Protein AF-A0A343TFM5-F1 (afdb_monomer)

Solvent-accessible surface area (backbone atoms only — not comparable to full-atom values): 5153 Å² total; per-residue (Å²): 106,69,69,58,53,52,50,51,50,54,48,47,54,52,58,62,50,46,58,62,51,52,53,52,48,49,63,72,78,37,55,83,87,49,32,64,57,53,50,48,54,52,49,44,47,56,53,58,58,42,52,51,52,58,55,51,52,50,52,38,54,73,78,57,41,71,69,57,46,54,50,54,52,46,52,52,52,48,52,53,49,52,50,54,51,50,54,56,59,73,77,106

Foldseek 3Di:
DVVVVVVVVVVVVVVVVVVVVQLVVLVVPDDPVCSVVSVVVVCCCCPVVVVVLVVVLVVCVVPHHPVVSVVVVVVVVVVVVVVVVVVVVVVD

Sequence (92 aa):
MVPFLAIALCLGVALFTIQPLQQATVASYSSPETRGLSFGYTYLAIFGIGALGAGLAGTVLTYADVNVLFVVLAVIAILGSVLAFGVRQIGR

Radius of gyration: 16.2 Å; Cα contacts (8 Å, |Δi|>4): 16; chains: 1; bounding box: 42×23×46 Å

Secondary structure (DSSP, 8-state):
-HHHHHHHHHHHHHHHHHHHHHHHHHHHHS-HHHHHHHHHHHHIIIIIITTHHHHHHHHHHHHS-HHHHHHHHHHHHHHHHHHHHHHHHHT-

Structure (mmCIF, N/CA/C/O backbone):
data_AF-A0A343TFM5-F1
#
_entry.id   AF-A0A343TFM5-F1
#
loop_
_atom_site.group_PDB
_atom_site.id
_atom_site.type_symbol
_atom_site.label_atom_id
_atom_site.label_alt_id
_atom_site.label_comp_id
_atom_site.label_asym_id
_atom_site.label_entity_id
_atom_site.label_seq_id
_atom_site.pdbx_PDB_ins_code
_atom_site.Cartn_x
_atom_site.Cartn_y
_atom_site.Cartn_z
_atom_site.occupancy
_atom_site.B_iso_or_equiv
_atom_site.auth_seq_id
_atom_site.auth_comp_id
_atom_site.auth_asym_id
_atom_site.auth_atom_id
_atom_site.pdbx_PDB_model_num
ATOM 1 N N . MET A 1 1 ? 5.761 5.351 -23.415 1.00 80.25 1 MET A N 1
ATOM 2 C CA . MET A 1 1 ? 5.631 6.545 -22.543 1.00 80.25 1 MET A CA 1
ATOM 3 C C . MET A 1 1 ? 4.177 6.852 -22.195 1.00 80.25 1 MET A C 1
ATOM 5 O O . MET A 1 1 ? 3.854 6.797 -21.021 1.00 80.25 1 MET A O 1
ATOM 9 N N . VAL A 1 2 ? 3.282 7.081 -23.163 1.00 94.31 2 VAL A N 1
ATOM 10 C CA . VAL A 1 2 ? 1.838 7.307 -22.904 1.00 94.31 2 VAL A CA 1
ATOM 11 C C . VAL A 1 2 ? 1.175 6.260 -21.983 1.00 94.31 2 VAL A C 1
ATOM 13 O O 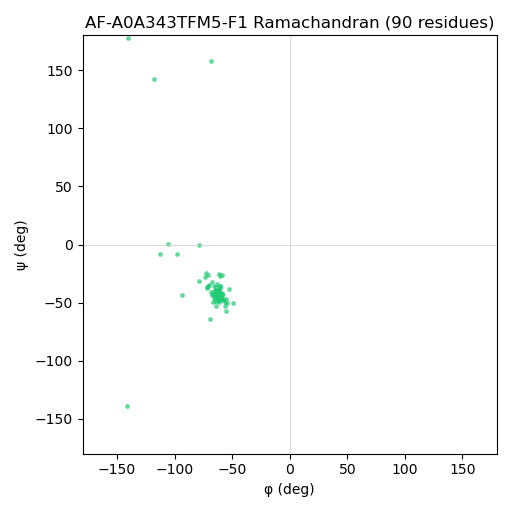. VAL A 1 2 ? 0.578 6.670 -20.991 1.00 94.31 2 VAL A O 1
ATOM 16 N N . PRO A 1 3 ? 1.304 4.933 -22.211 1.00 90.56 3 PRO A N 1
ATOM 17 C CA . PRO A 1 3 ? 0.675 3.942 -21.328 1.00 90.56 3 PRO A CA 1
ATOM 18 C C . PRO A 1 3 ? 1.232 3.984 -19.900 1.00 90.56 3 PRO A C 1
ATOM 20 O O . PRO A 1 3 ? 0.485 3.848 -18.940 1.00 90.56 3 PRO A O 1
ATOM 23 N N . PHE A 1 4 ? 2.533 4.239 -19.756 1.00 87.75 4 PHE A N 1
ATOM 24 C CA . PHE A 1 4 ? 3.173 4.392 -18.452 1.00 87.75 4 PHE A CA 1
ATOM 25 C C . PHE A 1 4 ? 2.614 5.598 -17.689 1.00 87.75 4 PHE A C 1
ATOM 27 O O . PHE A 1 4 ? 2.272 5.469 -16.520 1.00 87.75 4 PHE A O 1
ATOM 34 N N . LEU A 1 5 ? 2.457 6.747 -18.355 1.00 95.50 5 LEU A N 1
ATOM 35 C CA . LEU A 1 5 ? 1.879 7.945 -17.740 1.00 95.50 5 LEU A CA 1
ATOM 36 C C . LEU A 1 5 ? 0.422 7.731 -17.322 1.00 95.50 5 LEU A C 1
ATOM 38 O O . LEU A 1 5 ? 0.040 8.152 -16.235 1.00 95.50 5 LEU A O 1
ATOM 42 N N . ALA A 1 6 ? -0.375 7.049 -18.147 1.00 95.38 6 ALA A N 1
ATOM 43 C CA . ALA A 1 6 ? -1.756 6.720 -17.804 1.00 95.38 6 ALA A CA 1
ATOM 44 C C . ALA A 1 6 ? -1.829 5.822 -16.558 1.00 95.38 6 ALA A C 1
ATOM 46 O O . ALA A 1 6 ? -2.568 6.124 -15.625 1.00 95.38 6 ALA A O 1
ATOM 47 N N . ILE A 1 7 ? -1.010 4.764 -16.501 1.00 92.06 7 ILE A N 1
ATOM 48 C CA . ILE A 1 7 ? -0.946 3.863 -15.341 1.00 92.06 7 ILE A CA 1
ATOM 49 C C . ILE A 1 7 ? -0.450 4.608 -14.099 1.00 92.06 7 ILE A C 1
ATOM 51 O O . ILE A 1 7 ? -1.035 4.457 -13.030 1.00 92.06 7 ILE A O 1
ATOM 55 N N . ALA A 1 8 ? 0.585 5.440 -14.227 1.00 92.19 8 ALA A N 1
ATOM 56 C CA . ALA A 1 8 ? 1.106 6.243 -13.125 1.00 92.19 8 ALA A CA 1
ATOM 57 C C . ALA A 1 8 ? 0.058 7.232 -12.592 1.00 92.19 8 ALA A C 1
ATOM 59 O O . ALA A 1 8 ? -0.061 7.400 -11.381 1.00 92.19 8 ALA A O 1
A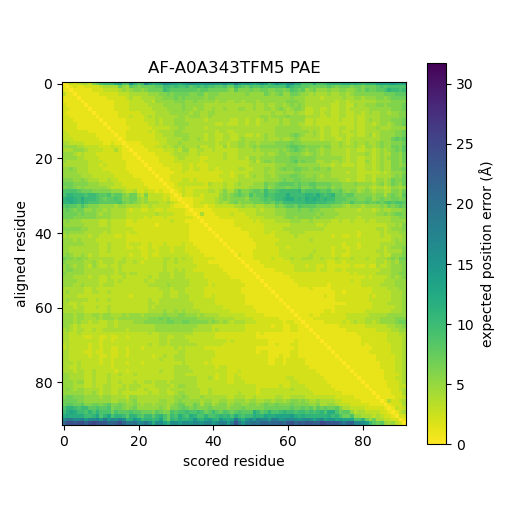TOM 60 N N . LEU A 1 9 ? -0.741 7.840 -13.475 1.00 95.62 9 LEU A N 1
ATOM 61 C CA . LEU A 1 9 ? -1.843 8.716 -13.086 1.00 95.62 9 LEU A CA 1
ATOM 62 C C . LEU A 1 9 ? -2.928 7.939 -12.332 1.00 95.62 9 LEU A C 1
ATOM 64 O O . LEU A 1 9 ? -3.339 8.363 -11.254 1.00 95.62 9 LEU A O 1
ATOM 68 N N . CYS A 1 10 ? -3.359 6.789 -12.857 1.00 94.06 10 CYS A N 1
ATOM 69 C CA . CYS A 1 10 ? -4.327 5.923 -12.183 1.00 94.06 10 CYS A CA 1
ATOM 70 C C . CYS A 1 10 ? -3.821 5.473 -10.808 1.00 94.06 10 CYS A C 1
ATOM 72 O O . CYS A 1 10 ? -4.569 5.520 -9.832 1.00 94.06 10 CYS A O 1
ATOM 74 N N . LEU A 1 11 ? -2.546 5.085 -10.721 1.00 91.06 11 LEU A N 1
ATOM 75 C CA . LEU A 1 11 ? -1.907 4.706 -9.467 1.00 91.06 11 LEU A CA 1
ATOM 76 C C . LEU A 1 11 ? -1.870 5.884 -8.490 1.00 91.06 11 LEU A C 1
ATOM 78 O O . LEU A 1 11 ? -2.224 5.713 -7.329 1.00 91.06 11 LEU A O 1
ATOM 82 N N . GLY A 1 12 ? -1.506 7.081 -8.955 1.00 92.75 12 GLY A N 1
ATOM 83 C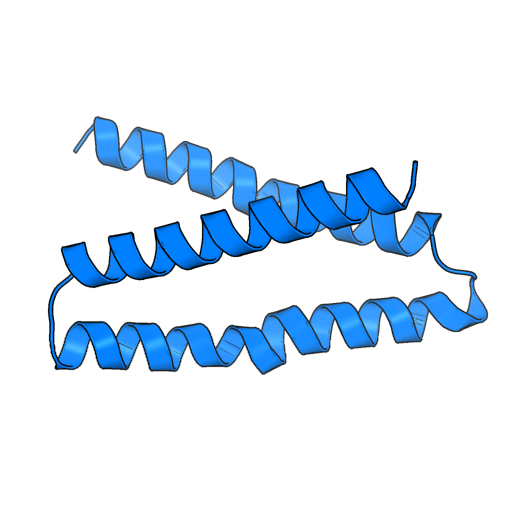 CA . GLY A 1 12 ? -1.538 8.301 -8.154 1.00 92.75 12 GLY A CA 1
ATOM 84 C C . GLY A 1 12 ? -2.930 8.562 -7.582 1.00 92.75 12 GLY A C 1
ATOM 85 O O . GLY A 1 12 ? -3.083 8.667 -6.368 1.00 92.75 12 GLY A O 1
ATOM 86 N N . VAL A 1 13 ? -3.961 8.577 -8.430 1.00 94.25 13 VAL A N 1
ATOM 87 C CA . VAL A 1 13 ? -5.355 8.752 -7.989 1.00 94.25 13 VAL A CA 1
ATOM 88 C C . VAL A 1 13 ? -5.733 7.707 -6.938 1.00 94.25 13 VAL A C 1
ATOM 90 O O . VAL A 1 13 ? -6.271 8.067 -5.892 1.00 94.25 13 VAL A O 1
ATOM 93 N N . ALA A 1 14 ? -5.412 6.432 -7.165 1.00 90.31 14 ALA A N 1
ATOM 94 C CA . ALA A 1 14 ? -5.716 5.363 -6.219 1.00 90.31 14 ALA A CA 1
ATOM 95 C C . ALA A 1 14 ? -5.012 5.571 -4.866 1.00 90.31 14 ALA A C 1
ATOM 97 O O . ALA A 1 14 ? -5.668 5.548 -3.825 1.00 90.31 14 ALA A O 1
ATOM 98 N N . LEU A 1 15 ? -3.702 5.838 -4.874 1.00 88.94 15 LEU A N 1
ATOM 99 C CA . LEU A 1 15 ? -2.897 6.027 -3.664 1.00 88.94 15 LEU A CA 1
ATOM 100 C C . LEU A 1 15 ? -3.361 7.232 -2.841 1.00 88.94 15 LEU A C 1
ATOM 102 O O . LEU A 1 15 ? -3.516 7.124 -1.626 1.00 88.94 15 LEU A O 1
ATOM 106 N N . PHE A 1 16 ? -3.647 8.361 -3.488 1.00 89.81 16 PHE A N 1
ATOM 107 C CA . PHE A 1 16 ? -4.117 9.556 -2.785 1.00 89.81 16 PHE A CA 1
ATOM 108 C C . PHE A 1 16 ? -5.565 9.430 -2.294 1.00 89.81 16 PHE A C 1
ATOM 110 O O . PHE A 1 16 ? -5.923 10.062 -1.303 1.00 89.81 16 PHE A O 1
ATOM 117 N N . THR A 1 17 ? -6.385 8.582 -2.923 1.00 92.19 17 THR A N 1
ATOM 118 C CA . THR A 1 17 ? -7.755 8.296 -2.461 1.00 92.19 17 THR A CA 1
ATOM 119 C C . THR A 1 17 ? -7.776 7.410 -1.212 1.00 92.19 17 THR A C 1
ATOM 121 O O . THR A 1 17 ? -8.693 7.513 -0.397 1.00 92.19 17 THR A O 1
ATOM 124 N N . ILE A 1 18 ? -6.764 6.561 -1.011 1.00 88.38 18 ILE A N 1
ATOM 125 C CA . ILE A 1 18 ? -6.672 5.700 0.177 1.00 88.38 18 ILE A CA 1
ATOM 126 C C . ILE A 1 18 ? -6.595 6.539 1.460 1.00 88.38 18 ILE A C 1
ATOM 128 O O . ILE A 1 18 ? -7.255 6.203 2.442 1.00 88.38 18 ILE A O 1
ATOM 132 N N . GLN A 1 19 ? -5.872 7.661 1.434 1.00 88.25 19 GLN A N 1
ATOM 133 C CA . GLN A 1 19 ? -5.669 8.514 2.605 1.00 88.25 19 GLN A CA 1
ATOM 134 C C . GLN A 1 19 ? -6.992 8.973 3.266 1.00 88.25 19 GLN A C 1
ATOM 136 O O . GLN A 1 19 ? -7.187 8.678 4.446 1.00 88.25 19 GLN A O 1
ATOM 141 N N . PRO A 1 20 ? -7.940 9.646 2.577 1.00 91.44 20 PRO A N 1
ATOM 142 C CA . PRO A 1 20 ? -9.210 10.045 3.191 1.00 91.44 20 PRO A CA 1
ATOM 143 C C . PRO A 1 20 ? -10.095 8.852 3.575 1.00 91.44 20 PRO A C 1
ATOM 145 O O . PRO A 1 20 ? -10.757 8.893 4.613 1.00 91.44 20 PRO A O 1
ATOM 148 N N . LEU A 1 21 ? -10.091 7.774 2.783 1.00 91.00 21 LEU A N 1
ATOM 149 C CA . LEU A 1 21 ? -10.892 6.579 3.067 1.00 91.00 21 LEU A CA 1
ATOM 150 C C . LEU A 1 21 ? -10.444 5.878 4.353 1.00 91.00 21 LEU A C 1
ATOM 152 O O . LEU A 1 21 ? -11.288 5.445 5.140 1.00 91.00 21 LEU A O 1
ATOM 156 N N . GLN A 1 22 ? -9.135 5.795 4.598 1.00 89.81 22 GLN A N 1
ATOM 157 C CA . GLN A 1 22 ? -8.589 5.232 5.833 1.00 89.81 22 GLN A CA 1
ATOM 158 C C . GLN A 1 22 ? -9.035 6.037 7.055 1.00 89.81 22 GLN A C 1
ATOM 160 O O . GLN A 1 22 ? -9.533 5.447 8.016 1.00 89.81 22 GLN A O 1
ATOM 165 N N . GLN A 1 23 ? -8.953 7.371 6.993 1.00 91.12 23 GLN A N 1
ATOM 166 C CA . GLN A 1 23 ? -9.393 8.222 8.103 1.00 91.12 23 GLN A CA 1
ATOM 167 C C . GLN A 1 23 ? -10.888 8.063 8.388 1.00 91.12 23 GLN A C 1
ATOM 169 O O . GLN A 1 23 ? -11.282 7.904 9.545 1.00 91.12 23 GLN A O 1
ATOM 174 N N . ALA A 1 24 ? -11.719 8.047 7.342 1.00 93.06 24 ALA A N 1
ATOM 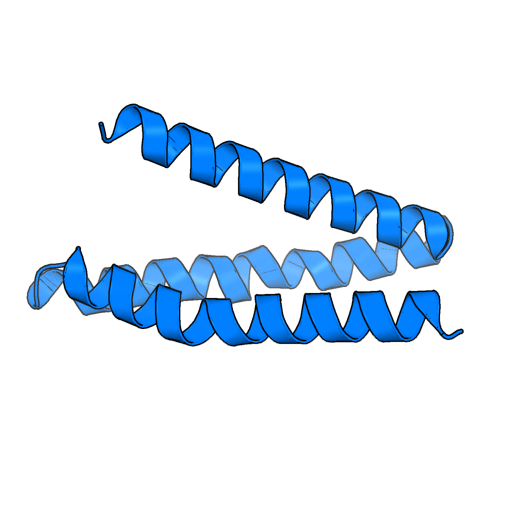175 C CA . ALA A 1 24 ? -13.159 7.847 7.477 1.00 93.06 24 ALA A CA 1
ATOM 176 C C . ALA A 1 24 ? -13.503 6.464 8.055 1.00 93.06 24 ALA A C 1
ATOM 178 O O . ALA A 1 24 ? -14.377 6.350 8.915 1.00 93.06 24 ALA A O 1
ATOM 179 N N . THR A 1 25 ? -12.791 5.419 7.625 1.00 91.19 25 THR A N 1
ATOM 180 C CA . THR A 1 25 ? -12.995 4.044 8.100 1.00 91.19 25 THR A CA 1
ATOM 181 C C . THR A 1 25 ? -12.670 3.938 9.585 1.00 91.19 25 THR A C 1
ATOM 183 O O . THR A 1 25 ? -13.522 3.534 10.371 1.00 91.19 25 THR A O 1
ATOM 186 N N . VAL A 1 26 ? -11.482 4.374 10.007 1.00 90.88 26 VAL A N 1
ATOM 187 C CA . VAL A 1 26 ? -11.107 4.325 11.427 1.00 90.88 26 VAL A CA 1
ATOM 188 C C . VAL A 1 26 ? -12.088 5.132 12.274 1.00 90.88 26 VAL A C 1
ATOM 190 O O . VAL A 1 26 ? -12.538 4.647 13.309 1.00 90.88 26 VAL A O 1
ATOM 193 N N . ALA A 1 27 ? -12.488 6.324 11.825 1.00 89.81 27 ALA A N 1
ATOM 194 C CA . ALA A 1 27 ? -13.455 7.144 12.550 1.00 89.81 27 ALA A CA 1
ATOM 195 C C . ALA A 1 27 ? -14.823 6.456 12.721 1.00 89.81 27 ALA A C 1
ATOM 197 O O . ALA A 1 27 ? -15.428 6.586 13.785 1.00 89.81 27 ALA A O 1
ATOM 198 N N . SER A 1 28 ? -15.275 5.715 11.704 1.00 92.38 28 SER A N 1
ATOM 199 C CA . SER A 1 28 ? -16.585 5.047 11.683 1.00 92.38 28 SER A CA 1
ATOM 200 C C . SER A 1 28 ? -16.621 3.743 12.483 1.00 92.38 28 SER A C 1
ATOM 202 O O . SER A 1 28 ? -17.663 3.403 13.034 1.00 92.38 28 SER A O 1
ATOM 204 N N . TYR A 1 29 ? -15.503 3.012 12.553 1.00 89.19 29 TYR A N 1
ATOM 205 C CA . TYR A 1 29 ? -15.444 1.674 13.160 1.00 89.19 29 TYR A CA 1
ATOM 206 C C . TYR A 1 29 ? -14.768 1.626 14.542 1.00 89.19 29 TYR A C 1
ATOM 208 O O . TYR A 1 29 ? -14.673 0.552 15.131 1.00 89.19 29 TYR A O 1
ATOM 216 N N . SER A 1 30 ? -14.312 2.759 15.087 1.00 91.12 30 SER A N 1
ATOM 217 C CA . SER A 1 30 ? -13.710 2.833 16.428 1.00 91.12 30 SER A CA 1
ATOM 218 C C . SER A 1 30 ? -14.503 3.733 17.377 1.00 91.12 30 SER A C 1
ATOM 220 O O . SER A 1 30 ? -15.005 4.799 16.993 1.00 91.12 30 SER A O 1
ATOM 222 N N . SER A 1 31 ? -14.579 3.326 18.649 1.00 92.06 31 SER A N 1
ATOM 223 C CA . SER A 1 31 ? -15.101 4.181 19.719 1.00 92.06 31 SER A CA 1
ATOM 224 C C . SER A 1 31 ? -14.138 5.346 19.987 1.00 92.06 31 SER A C 1
ATOM 226 O O . SER A 1 31 ? -12.947 5.231 19.688 1.00 92.06 31 SER A O 1
ATOM 228 N N . PRO A 1 32 ? -14.594 6.462 20.584 1.00 88.88 32 PRO A N 1
ATOM 229 C CA . PRO A 1 32 ? -13.714 7.590 20.895 1.00 88.88 32 PRO A CA 1
ATOM 230 C C . PRO A 1 32 ? -12.459 7.196 21.693 1.00 88.88 32 PRO A C 1
ATOM 232 O O . PRO A 1 32 ? -11.372 7.688 21.403 1.00 88.88 32 PRO A O 1
ATOM 235 N N . GLU A 1 33 ? -12.598 6.260 22.633 1.00 92.25 33 GLU A N 1
ATOM 236 C CA . GLU A 1 33 ? -11.524 5.773 23.511 1.00 92.25 33 GLU A CA 1
ATOM 237 C C . GLU A 1 33 ? -10.479 4.925 22.764 1.00 92.25 33 GLU A C 1
ATOM 239 O O . GLU A 1 33 ? -9.288 4.988 23.060 1.00 92.25 33 GLU A O 1
ATOM 244 N N . THR A 1 34 ? -10.903 4.151 21.759 1.00 93.00 34 THR A N 1
ATOM 245 C CA . THR A 1 34 ? -10.035 3.222 21.005 1.00 93.00 34 THR A CA 1
ATOM 246 C C . THR A 1 34 ? -9.540 3.795 19.676 1.00 93.00 34 THR A C 1
ATOM 248 O O . THR A 1 34 ? -8.657 3.223 19.029 1.00 93.00 34 THR A O 1
ATOM 251 N N . ARG A 1 35 ? -10.062 4.954 19.265 1.00 91.44 35 ARG A N 1
ATOM 252 C CA . ARG A 1 35 ? -9.729 5.611 17.996 1.00 91.44 35 ARG A CA 1
ATOM 253 C C . ARG A 1 35 ? -8.258 5.993 17.889 1.00 91.44 35 ARG A C 1
ATOM 255 O O . ARG A 1 35 ? -7.648 5.771 16.846 1.00 91.44 35 ARG A O 1
ATOM 262 N N . GLY A 1 36 ? -7.676 6.517 18.969 1.00 92.44 36 GLY A N 1
ATOM 263 C CA . GLY A 1 36 ? -6.251 6.859 19.014 1.00 92.44 36 GLY A CA 1
ATOM 264 C C . GLY A 1 36 ? -5.358 5.638 18.779 1.00 92.44 36 GLY A C 1
ATOM 265 O O . GLY A 1 36 ? -4.453 5.687 17.948 1.00 92.44 36 GLY A O 1
ATOM 266 N N . LEU A 1 37 ? -5.670 4.514 19.433 1.00 94.56 37 LEU A N 1
ATOM 267 C CA . LEU A 1 37 ? -4.968 3.241 19.231 1.00 94.56 37 LEU A CA 1
ATOM 268 C C . LEU A 1 37 ? -5.166 2.697 17.811 1.00 94.56 37 LEU A C 1
ATOM 270 O O . LEU A 1 37 ? -4.213 2.227 17.200 1.00 94.56 37 LEU A O 1
ATOM 274 N N . SER A 1 38 ? -6.374 2.817 17.258 1.00 93.88 38 SER A N 1
ATOM 275 C CA . SER A 1 38 ? -6.681 2.383 15.889 1.00 93.88 38 SER A CA 1
ATOM 276 C C . SER A 1 38 ? -5.846 3.141 14.850 1.00 93.88 38 SER A C 1
ATOM 278 O O . SER A 1 38 ? -5.261 2.529 13.953 1.00 93.88 38 SER A O 1
ATOM 280 N N . PHE A 1 39 ? -5.710 4.464 15.000 1.00 92.12 39 PHE A N 1
ATOM 281 C CA . PHE A 1 39 ? -4.780 5.246 14.181 1.00 92.12 39 PHE A CA 1
ATOM 282 C C . PHE A 1 39 ? -3.324 4.857 14.435 1.00 92.12 39 PHE A C 1
ATOM 284 O O . PHE A 1 39 ? -2.568 4.706 13.479 1.00 92.12 39 PHE A O 1
ATOM 291 N N . GLY A 1 40 ? -2.941 4.636 15.695 1.00 94.00 40 GLY A N 1
ATOM 292 C CA . GLY A 1 40 ? -1.603 4.181 16.070 1.00 94.00 40 GLY A CA 1
ATOM 293 C C . GLY A 1 40 ? -1.192 2.896 15.347 1.00 94.00 40 GLY A C 1
ATOM 294 O O . GLY A 1 40 ? -0.145 2.868 14.705 1.00 94.00 40 GLY A O 1
ATOM 295 N N . TYR A 1 41 ? -2.035 1.859 15.367 1.00 94.25 41 TYR A N 1
ATOM 296 C CA . TYR A 1 41 ? -1.776 0.609 14.644 1.00 94.25 41 TYR A CA 1
ATOM 297 C C . TYR A 1 41 ? -1.763 0.799 13.125 1.00 94.25 41 TYR A C 1
ATOM 299 O O . TYR A 1 41 ? -0.908 0.229 12.446 1.00 94.25 41 TYR A O 1
ATOM 307 N N . THR A 1 42 ? -2.658 1.634 12.592 1.00 92.31 42 THR A N 1
ATOM 308 C CA . THR A 1 42 ? -2.693 1.950 11.156 1.00 92.31 42 THR A CA 1
ATOM 309 C C . THR A 1 42 ? -1.379 2.595 10.707 1.00 92.31 42 THR A C 1
ATOM 311 O 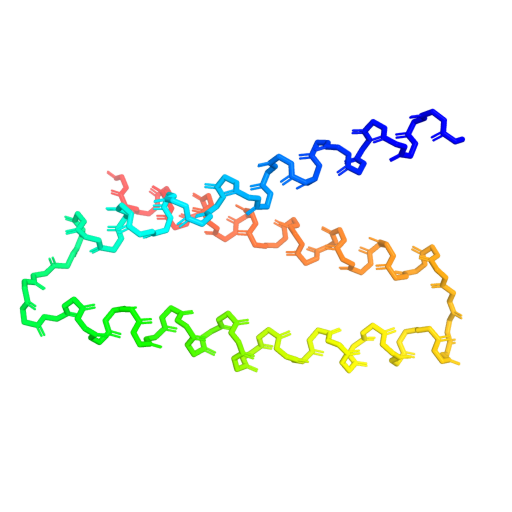O . THR A 1 42 ? -0.769 2.150 9.736 1.00 92.31 42 THR A O 1
ATOM 314 N N . TYR A 1 43 ? -0.886 3.596 11.438 1.00 91.81 43 TYR A N 1
ATOM 315 C CA . TYR A 1 43 ? 0.374 4.264 11.113 1.00 91.81 43 TYR A CA 1
ATOM 316 C C . TYR A 1 43 ? 1.601 3.392 11.376 1.00 91.81 43 TYR A C 1
ATOM 318 O O . TYR A 1 43 ? 2.542 3.437 10.586 1.00 91.81 43 TYR A O 1
ATOM 326 N N . LEU A 1 44 ? 1.590 2.563 12.425 1.00 95.62 44 LEU A N 1
ATOM 327 C CA . LEU A 1 44 ? 2.650 1.583 12.666 1.00 95.62 44 LEU A CA 1
ATOM 328 C C . LEU A 1 44 ? 2.785 0.615 11.483 1.00 95.62 44 LEU A C 1
ATOM 330 O O . LEU A 1 44 ? 3.899 0.332 11.046 1.00 95.62 44 LEU A O 1
ATOM 334 N N . ALA A 1 45 ? 1.668 0.141 10.929 1.00 93.19 45 ALA A N 1
ATOM 335 C CA . ALA A 1 45 ? 1.687 -0.710 9.747 1.00 93.19 45 ALA A CA 1
ATOM 336 C C . ALA A 1 45 ? 2.187 0.050 8.503 1.00 93.19 45 ALA A C 1
ATOM 338 O O . ALA A 1 45 ? 3.102 -0.418 7.829 1.00 93.19 45 ALA A O 1
ATOM 339 N N . ILE A 1 46 ? 1.639 1.236 8.214 1.00 92.31 46 ILE A N 1
ATOM 340 C CA . ILE A 1 46 ? 1.975 1.998 6.997 1.00 92.31 46 ILE A CA 1
ATOM 341 C C . ILE A 1 46 ? 3.428 2.475 7.000 1.00 92.31 46 ILE A C 1
ATOM 343 O O . ILE A 1 46 ? 4.112 2.340 5.992 1.00 92.31 46 ILE A O 1
ATOM 347 N N . PHE A 1 47 ? 3.911 3.033 8.108 1.00 92.19 47 PHE A N 1
ATOM 348 C CA . PHE A 1 47 ? 5.258 3.598 8.167 1.00 92.19 47 PHE A CA 1
ATOM 349 C C . PHE A 1 47 ? 6.285 2.602 8.690 1.00 92.19 47 PHE A C 1
ATOM 351 O O . PHE A 1 47 ? 7.361 2.495 8.116 1.00 92.19 47 PHE A O 1
ATOM 358 N N . GLY A 1 48 ? 5.966 1.856 9.748 1.00 95.06 48 GLY A N 1
ATOM 359 C CA . GLY A 1 48 ? 6.889 0.886 10.337 1.00 95.06 48 GLY A CA 1
ATOM 360 C C . GLY A 1 48 ? 7.115 -0.305 9.412 1.00 95.06 48 GLY A C 1
ATOM 361 O O . GLY A 1 48 ? 8.219 -0.501 8.910 1.00 95.06 48 GLY A O 1
ATOM 362 N N . ILE A 1 49 ? 6.061 -1.080 9.136 1.00 95.38 49 ILE A N 1
ATOM 363 C CA . ILE A 1 49 ? 6.167 -2.231 8.223 1.00 95.38 49 ILE A CA 1
ATOM 364 C C . ILE A 1 49 ? 6.404 -1.747 6.789 1.00 95.38 49 ILE A C 1
ATOM 366 O O . ILE A 1 49 ? 7.245 -2.303 6.087 1.00 95.38 49 ILE A O 1
ATOM 370 N N . GLY A 1 50 ? 5.727 -0.679 6.357 1.00 93.62 50 GLY A N 1
ATOM 371 C CA . GLY A 1 50 ? 5.912 -0.141 5.007 1.00 93.62 50 GLY A CA 1
ATOM 372 C C . GLY A 1 50 ? 7.332 0.352 4.710 1.00 93.62 50 GLY A C 1
ATOM 373 O O . GLY A 1 50 ? 7.755 0.270 3.557 1.00 93.62 50 GLY A O 1
ATOM 374 N N . ALA A 1 51 ? 8.123 0.756 5.713 1.00 95.94 51 ALA A N 1
ATOM 375 C CA . ALA A 1 51 ? 9.534 1.102 5.511 1.00 95.94 51 ALA A CA 1
ATOM 376 C C . ALA A 1 51 ? 10.371 -0.069 4.962 1.00 95.94 51 ALA A C 1
ATOM 378 O O . ALA A 1 51 ? 11.331 0.162 4.222 1.00 95.94 51 ALA A O 1
ATOM 379 N N . LEU A 1 52 ? 9.983 -1.323 5.236 1.00 96.81 52 LEU A N 1
ATOM 380 C CA . LEU A 1 52 ? 10.625 -2.505 4.646 1.00 96.81 52 LEU A CA 1
ATOM 381 C C . LEU A 1 52 ? 10.549 -2.497 3.113 1.00 96.81 52 LEU A C 1
ATOM 383 O O . LEU A 1 52 ? 11.426 -3.052 2.454 1.00 96.81 52 LEU A O 1
ATOM 387 N N . GLY A 1 53 ? 9.545 -1.827 2.537 1.00 96.00 53 GLY A N 1
ATOM 388 C CA . GLY A 1 53 ? 9.385 -1.678 1.093 1.00 96.00 53 GLY A CA 1
ATOM 389 C C . GLY A 1 53 ? 10.563 -0.967 0.425 1.00 96.00 53 GLY A C 1
ATOM 390 O O . GLY A 1 53 ? 10.955 -1.358 -0.672 1.00 96.00 53 GLY A O 1
ATOM 391 N N . ALA A 1 54 ? 11.181 0.018 1.086 1.00 96.12 54 ALA A N 1
ATOM 392 C CA . ALA A 1 54 ? 12.358 0.703 0.549 1.00 96.12 54 ALA A CA 1
ATOM 393 C C . ALA A 1 54 ? 13.575 -0.234 0.485 1.00 96.12 54 ALA A C 1
ATOM 395 O O . ALA A 1 54 ? 14.266 -0.283 -0.533 1.00 96.12 54 ALA A O 1
ATOM 396 N N . GLY A 1 55 ? 13.792 -1.021 1.545 1.00 97.94 55 GLY A N 1
ATOM 397 C CA . GLY A 1 55 ? 14.833 -2.049 1.582 1.00 97.94 55 GLY A CA 1
ATOM 398 C C . GLY A 1 55 ? 14.604 -3.123 0.521 1.00 97.94 55 GLY A C 1
ATOM 399 O O . GLY A 1 55 ? 15.507 -3.408 -0.257 1.00 97.94 55 GLY A O 1
ATOM 400 N N . LEU A 1 56 ? 13.376 -3.641 0.423 1.00 98.12 56 LEU A N 1
ATOM 401 C CA . LEU A 1 56 ? 12.978 -4.611 -0.598 1.00 98.12 56 LEU A CA 1
ATOM 402 C C . LEU A 1 56 ? 13.231 -4.079 -2.014 1.00 98.12 56 LEU A C 1
ATOM 404 O O . LEU A 1 56 ? 13.855 -4.766 -2.818 1.00 98.12 56 LEU A O 1
ATOM 408 N N . ALA A 1 57 ? 12.781 -2.859 -2.314 1.00 98.00 57 ALA A N 1
ATOM 409 C CA . ALA A 1 57 ? 12.971 -2.249 -3.625 1.00 98.00 57 ALA A CA 1
ATOM 410 C C . ALA A 1 57 ? 14.459 -2.071 -3.953 1.00 98.00 57 ALA A C 1
ATOM 412 O O . ALA A 1 57 ? 14.892 -2.430 -5.046 1.00 98.00 57 ALA A O 1
ATOM 413 N N . GLY A 1 58 ? 15.248 -1.589 -2.988 1.00 98.19 58 GLY A N 1
ATOM 414 C CA . GLY A 1 58 ? 16.698 -1.479 -3.120 1.00 98.19 58 GLY A CA 1
ATOM 415 C C . GLY A 1 58 ? 17.361 -2.833 -3.372 1.00 98.19 58 GLY A C 1
ATOM 416 O O . GLY A 1 58 ? 18.144 -2.961 -4.304 1.00 98.19 58 GLY A O 1
ATOM 417 N N . THR A 1 59 ? 17.015 -3.871 -2.606 1.00 98.56 59 THR A N 1
ATOM 418 C CA . THR A 1 59 ? 17.540 -5.231 -2.798 1.00 98.56 59 THR A CA 1
ATOM 419 C C . THR A 1 59 ? 17.200 -5.783 -4.179 1.00 98.56 59 THR A C 1
ATOM 421 O O . THR A 1 59 ? 18.085 -6.306 -4.852 1.00 98.56 59 THR A O 1
ATOM 424 N N . VAL A 1 60 ? 15.951 -5.642 -4.632 1.00 98.62 60 VAL A N 1
ATOM 425 C CA . VAL A 1 60 ? 15.546 -6.102 -5.967 1.00 98.62 60 VAL A CA 1
ATOM 426 C C . VAL A 1 60 ? 16.333 -5.370 -7.051 1.00 98.62 60 VAL A C 1
ATOM 428 O O . VAL A 1 60 ? 16.834 -6.016 -7.961 1.00 98.62 60 VAL A O 1
ATOM 431 N N . LEU A 1 61 ? 16.513 -4.054 -6.943 1.00 98.12 61 LEU A N 1
ATOM 432 C CA . LEU A 1 61 ? 17.283 -3.287 -7.928 1.00 98.12 61 LEU A CA 1
ATOM 433 C C . LEU A 1 61 ? 18.793 -3.561 -7.874 1.00 98.12 61 LEU A C 1
ATOM 435 O O . LEU A 1 61 ? 19.466 -3.405 -8.887 1.00 98.12 61 LEU A O 1
ATOM 439 N N . THR A 1 62 ? 19.330 -3.980 -6.726 1.00 98.56 62 THR A N 1
ATOM 440 C CA . THR A 1 62 ? 20.740 -4.378 -6.591 1.00 98.56 62 THR A CA 1
ATOM 441 C C . THR A 1 62 ? 21.032 -5.714 -7.277 1.00 98.56 62 THR A C 1
ATOM 443 O O . THR A 1 62 ? 22.113 -5.882 -7.835 1.00 98.56 62 THR A O 1
ATOM 446 N N . TYR A 1 63 ? 20.099 -6.671 -7.224 1.00 98.38 63 TYR A N 1
ATOM 447 C CA . TYR A 1 63 ? 20.334 -8.050 -7.684 1.00 98.38 63 TYR A CA 1
ATOM 448 C C . TYR A 1 63 ? 19.537 -8.459 -8.932 1.00 98.38 63 TYR A C 1
ATOM 450 O O . TYR A 1 63 ? 19.767 -9.541 -9.470 1.00 98.38 63 TYR A O 1
ATOM 458 N N . ALA A 1 64 ? 18.602 -7.629 -9.388 1.00 97.81 64 ALA A N 1
ATOM 459 C CA . ALA A 1 64 ? 17.755 -7.872 -10.551 1.00 97.81 64 ALA A CA 1
ATOM 460 C C . ALA A 1 64 ? 17.556 -6.569 -11.351 1.00 97.81 64 ALA A C 1
ATOM 462 O O . ALA A 1 64 ? 18.504 -5.814 -11.557 1.00 97.81 64 ALA A O 1
ATOM 463 N N . ASP A 1 65 ? 16.340 -6.309 -11.837 1.00 97.31 65 ASP A N 1
ATOM 464 C CA . ASP A 1 65 ? 16.031 -5.156 -12.677 1.00 97.31 65 ASP A CA 1
ATOM 465 C C . ASP A 1 65 ? 14.670 -4.514 -12.348 1.00 97.31 65 ASP A C 1
ATOM 467 O O . ASP A 1 65 ? 13.902 -4.959 -11.488 1.00 97.31 65 ASP A O 1
ATOM 471 N N . VAL A 1 66 ? 14.375 -3.424 -13.057 1.00 96.50 66 VAL A N 1
ATOM 472 C CA . VAL A 1 66 ? 13.162 -2.618 -12.882 1.00 96.50 66 VAL A CA 1
ATOM 473 C C . VAL A 1 66 ? 11.884 -3.404 -13.202 1.00 96.50 66 VAL A C 1
ATOM 475 O O . VAL A 1 66 ? 10.869 -3.193 -12.539 1.00 96.50 66 VAL A O 1
ATOM 478 N N . ASN A 1 67 ? 11.901 -4.324 -14.172 1.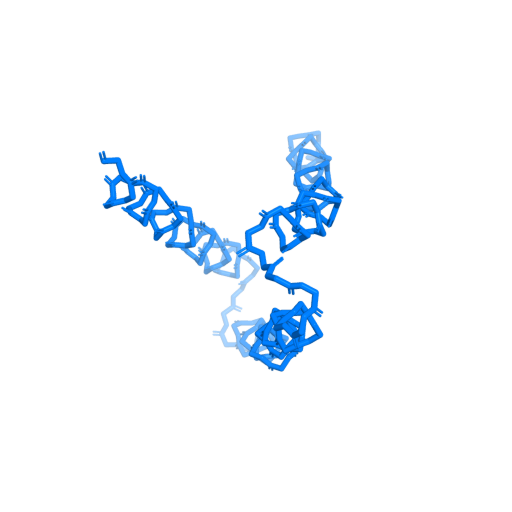00 96.69 67 ASN A N 1
ATOM 479 C CA . ASN A 1 67 ? 10.721 -5.130 -14.498 1.00 96.69 67 ASN A CA 1
ATOM 480 C C . ASN A 1 67 ? 10.382 -6.069 -13.339 1.00 96.69 67 ASN A C 1
ATOM 482 O O . ASN A 1 67 ? 9.215 -6.177 -12.958 1.00 96.69 67 ASN A O 1
ATOM 486 N N . VAL A 1 68 ? 11.400 -6.693 -12.738 1.00 98.12 68 VAL A N 1
ATOM 487 C CA . VAL A 1 68 ? 11.223 -7.540 -11.550 1.00 98.12 68 VAL A CA 1
ATOM 488 C C . VAL A 1 68 ? 10.647 -6.727 -10.391 1.00 98.12 68 VAL A C 1
ATOM 490 O O . VAL A 1 68 ? 9.706 -7.183 -9.744 1.00 98.12 68 VAL A O 1
ATOM 493 N N . LEU A 1 69 ? 11.127 -5.499 -10.169 1.00 97.69 69 LEU A N 1
ATOM 494 C CA . LEU A 1 69 ? 10.564 -4.610 -9.149 1.00 97.69 69 LEU A CA 1
ATOM 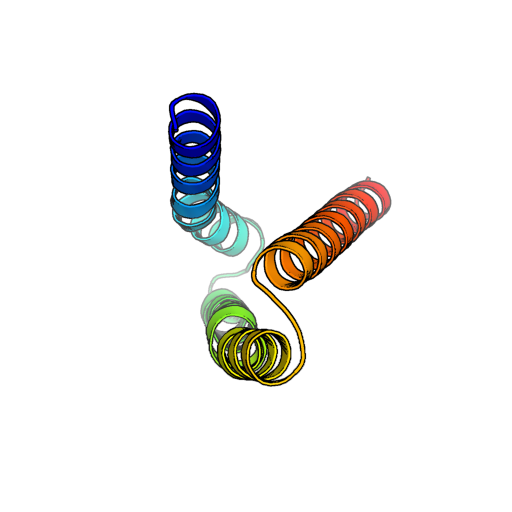495 C C . LEU A 1 69 ? 9.066 -4.352 -9.371 1.00 97.69 69 LEU A C 1
ATOM 497 O O . LEU A 1 69 ? 8.279 -4.489 -8.434 1.00 97.69 69 LEU A O 1
ATOM 501 N N . PHE A 1 70 ? 8.651 -4.019 -10.596 1.00 94.88 70 PHE A N 1
ATOM 502 C CA . PHE A 1 70 ? 7.233 -3.798 -10.897 1.00 94.88 70 PHE A CA 1
ATOM 503 C C . PHE A 1 70 ? 6.381 -5.049 -10.664 1.00 94.88 70 PHE A C 1
ATOM 505 O O . PH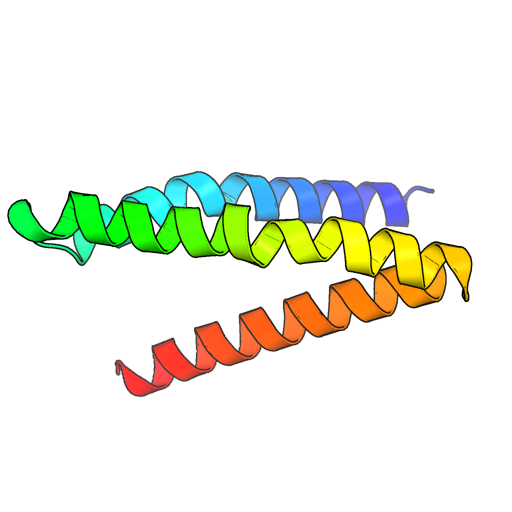E A 1 70 ? 5.277 -4.931 -10.134 1.00 94.88 70 PHE A O 1
ATOM 512 N N . VAL A 1 71 ? 6.888 -6.242 -10.995 1.00 97.31 71 VAL A N 1
ATOM 513 C CA . VAL A 1 71 ? 6.189 -7.507 -10.714 1.00 97.31 71 VAL A CA 1
ATOM 514 C C . VAL A 1 71 ? 6.063 -7.742 -9.209 1.00 97.31 71 VAL A C 1
ATOM 516 O O . VAL A 1 71 ? 4.975 -8.068 -8.740 1.00 97.31 71 VAL A O 1
ATOM 519 N N . VAL A 1 72 ? 7.129 -7.525 -8.433 1.00 97.81 72 VAL A N 1
ATOM 520 C CA . VAL A 1 72 ? 7.100 -7.653 -6.966 1.00 97.81 72 VAL A CA 1
ATOM 521 C C . VAL A 1 72 ? 6.056 -6.715 -6.356 1.00 97.81 72 VAL A C 1
ATOM 523 O O . VAL A 1 72 ? 5.218 -7.152 -5.565 1.00 97.81 72 VAL A O 1
ATOM 526 N N . LEU A 1 73 ? 6.048 -5.442 -6.760 1.00 94.75 73 LEU A N 1
ATOM 527 C CA . LEU A 1 73 ? 5.062 -4.465 -6.291 1.00 94.75 73 LEU A CA 1
ATOM 528 C C . LEU A 1 73 ? 3.631 -4.848 -6.702 1.00 94.75 73 LEU A C 1
ATOM 530 O O . LEU A 1 73 ? 2.711 -4.728 -5.892 1.00 94.75 73 LEU A O 1
ATOM 534 N N . ALA A 1 74 ? 3.438 -5.355 -7.924 1.00 95.19 74 ALA A N 1
ATOM 535 C CA . ALA A 1 74 ? 2.138 -5.825 -8.395 1.00 95.19 74 ALA A CA 1
ATOM 536 C C . ALA A 1 74 ? 1.627 -7.018 -7.574 1.00 95.19 74 ALA A C 1
ATOM 538 O O . ALA A 1 74 ? 0.465 -7.027 -7.173 1.00 95.19 74 ALA A O 1
ATOM 539 N N . VAL A 1 75 ? 2.489 -7.992 -7.260 1.00 97.94 75 VAL A N 1
ATOM 540 C CA . VAL A 1 75 ? 2.137 -9.138 -6.406 1.00 97.94 75 VAL A CA 1
ATOM 541 C C . VAL A 1 75 ? 1.721 -8.672 -5.012 1.00 97.94 75 VAL A C 1
ATOM 543 O O . VAL A 1 75 ? 0.684 -9.108 -4.516 1.00 97.94 75 VAL A O 1
ATOM 546 N N . ILE A 1 76 ? 2.463 -7.746 -4.397 1.00 95.88 76 ILE A N 1
ATOM 547 C CA . ILE A 1 76 ? 2.109 -7.182 -3.084 1.00 95.88 76 ILE A CA 1
ATOM 548 C C . ILE A 1 76 ? 0.739 -6.489 -3.136 1.00 95.88 76 ILE A C 1
ATOM 550 O O . ILE A 1 76 ? -0.101 -6.718 -2.264 1.00 95.88 76 ILE A O 1
ATOM 554 N N . ALA A 1 77 ? 0.481 -5.685 -4.172 1.00 93.06 77 ALA A N 1
ATOM 555 C CA . ALA A 1 77 ? -0.800 -5.002 -4.349 1.00 93.06 77 ALA A CA 1
ATOM 556 C C . ALA A 1 77 ? -1.969 -5.985 -4.550 1.00 93.06 77 ALA A C 1
ATOM 558 O O . ALA A 1 77 ? -3.048 -5.790 -3.981 1.00 93.06 77 ALA A O 1
ATOM 559 N N . ILE A 1 78 ? -1.757 -7.061 -5.315 1.00 96.00 78 ILE A N 1
ATOM 560 C CA . ILE A 1 78 ? -2.745 -8.130 -5.510 1.00 96.00 78 ILE A CA 1
ATOM 561 C C . ILE A 1 78 ? -3.032 -8.831 -4.182 1.00 96.00 78 ILE A C 1
ATOM 563 O O . ILE A 1 78 ? -4.197 -8.958 -3.814 1.00 96.00 78 ILE A O 1
ATOM 567 N N . LEU A 1 79 ? -2.002 -9.229 -3.429 1.00 96.88 79 LEU A N 1
ATOM 568 C CA . LEU A 1 79 ? -2.170 -9.875 -2.124 1.00 96.88 79 LEU A CA 1
ATOM 569 C C . LEU A 1 79 ? -2.939 -8.979 -1.148 1.00 96.88 79 LEU A C 1
ATOM 571 O O . LEU A 1 79 ? -3.892 -9.436 -0.521 1.00 96.88 79 LEU A O 1
ATOM 575 N N . GLY A 1 80 ? -2.587 -7.692 -1.069 1.00 92.44 80 GLY A N 1
ATOM 576 C CA . GLY A 1 80 ? -3.316 -6.719 -0.254 1.00 92.44 80 GLY A CA 1
ATOM 577 C C . GLY A 1 80 ? -4.789 -6.597 -0.661 1.00 92.44 80 GLY A C 1
ATOM 578 O O . GLY A 1 80 ? -5.669 -6.591 0.198 1.00 92.44 80 GLY A O 1
ATOM 579 N N . SER A 1 81 ? -5.070 -6.579 -1.966 1.00 92.19 81 SER A N 1
ATOM 580 C CA . SER A 1 81 ? -6.438 -6.513 -2.500 1.00 92.19 81 SER A CA 1
ATOM 581 C C . SER A 1 81 ? -7.245 -7.778 -2.190 1.00 92.19 81 SER A C 1
ATOM 583 O O . SER A 1 81 ? -8.402 -7.683 -1.782 1.00 92.19 81 SER A O 1
ATOM 585 N N . VAL A 1 82 ? -6.633 -8.958 -2.331 1.00 96.44 82 VAL A N 1
ATOM 586 C CA . VAL A 1 82 ? -7.239 -10.258 -1.997 1.00 96.44 82 VAL A CA 1
ATOM 587 C C . VAL A 1 82 ? -7.558 -10.337 -0.507 1.00 96.44 82 VAL A C 1
ATOM 589 O O . VAL A 1 82 ? -8.670 -10.714 -0.147 1.00 96.44 82 VAL A O 1
ATOM 592 N N . LEU A 1 83 ? -6.626 -9.933 0.361 1.00 93.94 83 LEU A N 1
ATOM 593 C CA . LEU A 1 83 ? -6.840 -9.904 1.809 1.00 93.94 83 LEU A CA 1
ATOM 594 C C . LEU A 1 83 ? -7.972 -8.945 2.188 1.00 93.94 83 LEU A C 1
ATOM 596 O O . LEU A 1 83 ? -8.871 -9.326 2.934 1.00 93.94 83 LEU A O 1
ATOM 600 N N . ALA A 1 84 ? -7.974 -7.728 1.639 1.00 89.75 84 ALA A N 1
ATOM 601 C CA . ALA A 1 84 ? -9.027 -6.749 1.895 1.00 89.75 84 ALA A CA 1
ATOM 602 C C . ALA A 1 84 ? -10.406 -7.263 1.451 1.00 89.75 84 ALA A C 1
ATOM 604 O O . ALA A 1 84 ? -11.394 -7.124 2.175 1.00 89.75 84 ALA A O 1
ATOM 605 N N . PHE A 1 85 ? -10.476 -7.894 0.277 1.00 92.50 85 PHE A N 1
ATOM 606 C CA . PHE A 1 85 ? -11.711 -8.485 -0.222 1.00 92.50 85 PHE A CA 1
ATOM 607 C C . PHE A 1 85 ? -12.164 -9.682 0.624 1.00 92.50 85 PHE A C 1
ATOM 609 O O . PHE A 1 85 ? -13.340 -9.767 0.968 1.00 92.50 85 PHE A O 1
ATOM 616 N N . GLY A 1 86 ? -11.242 -10.561 1.024 1.00 93.81 86 GLY A N 1
ATOM 617 C CA . GLY A 1 86 ? -11.530 -11.705 1.889 1.00 93.81 86 GLY A CA 1
ATOM 618 C C . GLY A 1 86 ? -12.053 -11.283 3.265 1.00 93.81 86 GLY A C 1
ATOM 619 O O . GLY A 1 86 ? -13.085 -11.780 3.707 1.00 93.81 86 GLY A O 1
ATOM 620 N N . VAL A 1 87 ? -11.421 -10.295 3.910 1.00 89.19 87 VAL A N 1
ATOM 621 C CA . VAL A 1 87 ? -11.901 -9.736 5.188 1.00 89.19 87 VAL A CA 1
ATOM 622 C C . VAL A 1 87 ? -13.294 -9.126 5.029 1.00 89.19 87 VAL A C 1
ATOM 624 O O . VAL A 1 87 ? -14.167 -9.351 5.867 1.00 89.19 87 VAL A O 1
ATOM 627 N N . ARG A 1 88 ? -13.546 -8.411 3.924 1.00 87.75 88 ARG A N 1
ATOM 628 C CA . ARG A 1 88 ? -14.881 -7.882 3.615 1.00 87.75 88 ARG A CA 1
ATOM 629 C C . ARG A 1 88 ? -15.930 -8.988 3.478 1.00 87.75 88 ARG A C 1
ATOM 631 O O . ARG A 1 88 ? -17.079 -8.751 3.832 1.00 87.75 88 ARG A O 1
ATOM 638 N N . GLN A 1 89 ? -15.576 -10.152 2.939 1.00 86.06 89 GLN A N 1
ATOM 639 C CA . GLN A 1 89 ? -16.504 -11.278 2.814 1.00 86.06 89 GLN A CA 1
ATOM 640 C C . GLN A 1 89 ? -16.819 -11.930 4.160 1.00 86.06 89 GLN A C 1
ATOM 642 O O . GLN A 1 89 ? -17.963 -12.306 4.370 1.00 86.06 89 GLN A O 1
ATOM 647 N N . ILE A 1 90 ? -15.843 -12.023 5.067 1.00 83.94 90 ILE A N 1
ATOM 648 C CA . ILE A 1 90 ? -16.039 -12.584 6.417 1.00 83.94 90 ILE A CA 1
ATOM 649 C C . ILE A 1 90 ? -16.940 -11.684 7.274 1.00 83.94 90 ILE A C 1
ATOM 651 O O . ILE A 1 90 ? -17.672 -12.171 8.126 1.00 83.94 90 ILE A O 1
ATOM 655 N N . GLY A 1 91 ? -16.881 -10.367 7.060 1.00 64.69 91 GLY A N 1
ATOM 656 C CA . GLY A 1 91 ? -17.719 -9.402 7.773 1.00 64.69 91 GLY A CA 1
ATOM 657 C C . GLY A 1 91 ? -19.167 -9.288 7.272 1.00 64.69 91 GLY A C 1
ATOM 658 O O . GLY A 1 91 ? -19.8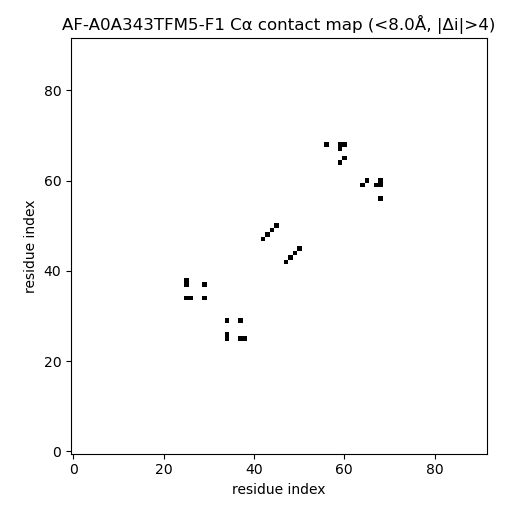96 -8.451 7.800 1.00 64.69 91 GLY A O 1
ATOM 659 N N . ARG A 1 92 ? -19.570 -10.052 6.245 1.00 54.69 92 ARG A N 1
ATOM 660 C CA . ARG A 1 92 ? -20.964 -10.160 5.775 1.00 54.69 92 ARG A CA 1
ATOM 661 C C . ARG A 1 92 ? -21.647 -11.360 6.410 1.00 54.69 92 ARG A C 1
ATOM 663 O O . ARG A 1 92 ? -22.864 -11.228 6.655 1.00 54.69 92 ARG A O 1
#

InterPro domains:
  IPR020846 Major facilitator superfamily domain [PS50850] (1-92)
  IPR036259 MFS transporter superfamily [G3DSA:1.20.1250.20] (1-89)
  IPR036259 MFS transporter superfamily [SSF103473] (3-87)

Mean predicted aligned error: 3.91 Å

pLDDT: mean 92.67, std 6.06, range [54.69, 98.62]

Organism: NCBI:txid2055893